Protein AF-A0A0M3DBQ2-F1 (afdb_monomer_lite)

Radius of gyration: 12.15 Å; chains: 1; bounding box: 31×29×26 Å

Foldseek 3Di:
DDKDKDQFLQVDDAQKWFQDKQPHGDPQIWGFHAGFDAPDVPHPFTWTWTDPSDPPPDTDTDGRVHGHRITTIIDDPDD

Secondary structure (DSSP, 8-state):
-EEEEESSGGG--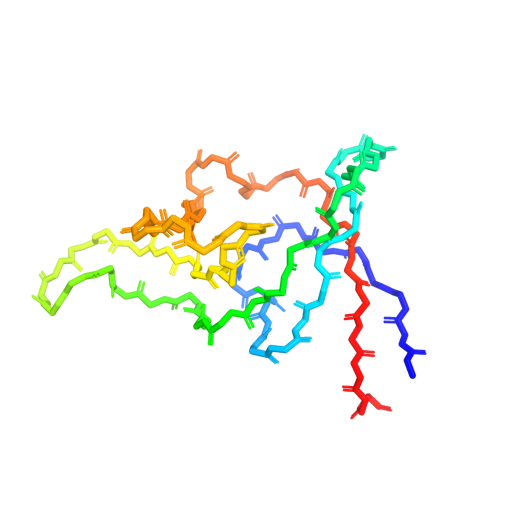TT-EEEEETTEEEEEEEEEEEEEEESSTT-S-EEEEE--SSS-S--EEE-HHHHTTS-EEEEES--

pLDDT: mean 92.22, std 7.87, range [60.12, 98.25]

Sequence (79 aa):
MKELIVTKLADLREGDVLTALDGKFYAKPLTVLDELAPITTGSPVRGVRFEPPTSSGIEWVFYPAQMDG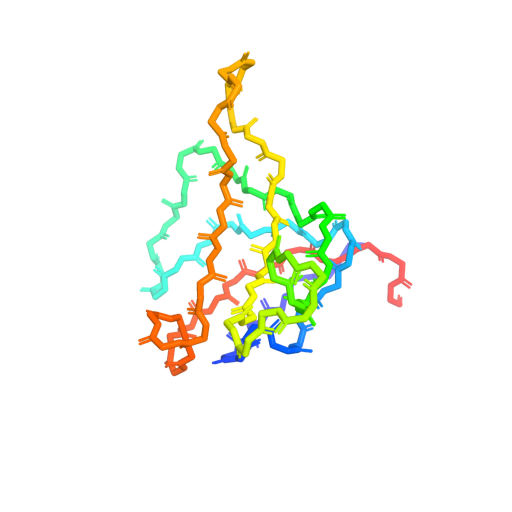HRMTINRYGL

Structure (mmCIF, N/CA/C/O backbone):
data_AF-A0A0M3DBQ2-F1
#
_entry.id   AF-A0A0M3DBQ2-F1
#
loop_
_atom_site.group_PDB
_atom_site.id
_atom_site.type_symbol
_atom_site.label_atom_id
_atom_site.label_alt_id
_atom_site.label_comp_id
_atom_site.label_asym_id
_atom_site.label_entity_id
_atom_site.label_seq_id
_atom_site.pdbx_PDB_ins_code
_atom_site.Cartn_x
_atom_site.Cartn_y
_atom_site.Cartn_z
_atom_site.occupancy
_atom_site.B_iso_or_equiv
_atom_site.auth_seq_id
_atom_site.auth_comp_id
_atom_site.auth_asym_id
_atom_site.auth_atom_id
_atom_site.pdbx_PDB_model_num
ATOM 1 N N . MET A 1 1 ? 16.086 -4.946 8.824 1.00 83.06 1 MET A N 1
ATOM 2 C CA . MET A 1 1 ? 15.127 -5.139 7.717 1.00 83.06 1 MET A CA 1
ATOM 3 C C . MET A 1 1 ? 14.502 -6.507 7.905 1.00 83.06 1 MET A C 1
ATOM 5 O O . MET A 1 1 ? 15.250 -7.458 8.100 1.00 83.06 1 MET A O 1
ATOM 9 N N . LYS A 1 2 ? 13.172 -6.599 7.907 1.00 93.31 2 LYS A N 1
ATOM 10 C CA . LYS A 1 2 ? 12.439 -7.863 8.012 1.00 93.31 2 LYS A CA 1
ATOM 11 C C . LYS A 1 2 ? 11.375 -7.923 6.922 1.00 93.31 2 LYS A C 1
ATOM 13 O O . LYS A 1 2 ? 10.606 -6.974 6.783 1.00 93.31 2 LYS A O 1
ATOM 18 N N . GLU A 1 3 ? 11.339 -9.033 6.196 1.00 96.19 3 GLU A N 1
ATOM 19 C CA . GLU A 1 3 ? 10.259 -9.332 5.259 1.00 96.19 3 GLU A CA 1
ATOM 20 C C . GLU A 1 3 ? 9.036 -9.838 6.033 1.00 96.19 3 GLU A C 1
ATOM 22 O O . GLU A 1 3 ? 9.152 -10.672 6.939 1.00 96.19 3 GLU A O 1
ATOM 27 N N . LEU A 1 4 ? 7.863 -9.309 5.700 1.00 97.19 4 LEU A N 1
ATOM 28 C CA . LEU A 1 4 ? 6.585 -9.681 6.290 1.00 97.19 4 LEU A CA 1
ATOM 29 C C . LEU A 1 4 ? 5.547 -9.876 5.194 1.00 97.19 4 LEU A C 1
ATOM 31 O O . LEU A 1 4 ? 5.584 -9.218 4.159 1.00 97.19 4 LEU A O 1
ATOM 35 N N . ILE A 1 5 ? 4.577 -10.743 5.468 1.00 97.50 5 ILE A N 1
ATOM 36 C CA . ILE A 1 5 ? 3.372 -10.860 4.655 1.00 97.50 5 ILE A CA 1
ATOM 37 C C . ILE A 1 5 ? 2.211 -10.356 5.498 1.00 97.50 5 ILE A C 1
ATOM 39 O O . ILE A 1 5 ? 1.915 -10.927 6.549 1.00 97.50 5 ILE A O 1
ATOM 43 N N . VAL A 1 6 ? 1.566 -9.293 5.031 1.00 97.50 6 VAL A N 1
ATOM 44 C CA . VAL A 1 6 ? 0.355 -8.733 5.636 1.00 97.50 6 VAL A CA 1
ATOM 45 C C . VAL A 1 6 ? -0.833 -8.936 4.699 1.00 97.50 6 VAL A C 1
ATOM 47 O O . VAL A 1 6 ? -0.662 -9.158 3.501 1.00 97.50 6 VAL A O 1
ATOM 50 N N . THR A 1 7 ? -2.045 -8.917 5.255 1.00 97.94 7 THR A N 1
ATOM 51 C CA . THR A 1 7 ? -3.289 -9.141 4.485 1.00 97.94 7 THR A CA 1
ATOM 52 C C . THR A 1 7 ? -4.314 -8.030 4.648 1.00 97.94 7 THR A C 1
ATOM 54 O O . THR A 1 7 ? -5.366 -8.069 4.013 1.00 97.94 7 THR A O 1
ATOM 57 N N . LYS A 1 8 ? -4.018 -7.033 5.485 1.00 97.94 8 LYS A N 1
ATOM 58 C CA . LYS A 1 8 ? -4.845 -5.846 5.675 1.00 97.94 8 LYS A CA 1
ATOM 59 C C . LYS A 1 8 ? -3.992 -4.607 5.503 1.00 97.94 8 LYS A C 1
ATOM 61 O O . LYS A 1 8 ? -2.883 -4.546 6.033 1.00 97.94 8 LYS A O 1
ATOM 66 N N . LEU A 1 9 ? -4.529 -3.590 4.837 1.00 97.12 9 LEU A N 1
ATOM 67 C CA . LEU A 1 9 ? -3.851 -2.296 4.731 1.00 97.12 9 LEU A CA 1
ATOM 68 C C . LEU A 1 9 ? -3.634 -1.632 6.095 1.00 97.12 9 LEU A C 1
ATOM 70 O O . LEU A 1 9 ? -2.689 -0.871 6.256 1.00 97.12 9 LEU A O 1
ATOM 74 N N . ALA A 1 10 ? -4.467 -1.952 7.089 1.00 97.38 10 ALA A N 1
ATOM 75 C CA . ALA A 1 1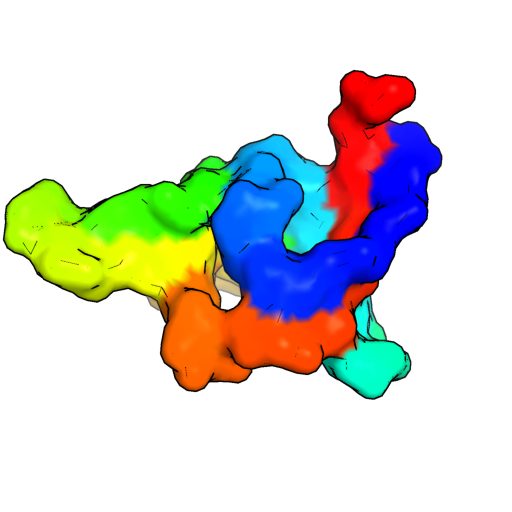0 ? -4.317 -1.460 8.459 1.00 97.38 10 ALA A CA 1
ATOM 76 C C . ALA A 1 10 ? -3.032 -1.944 9.162 1.00 97.38 10 ALA A C 1
ATOM 78 O O . ALA A 1 10 ? -2.662 -1.380 10.187 1.00 97.38 10 ALA A O 1
ATOM 79 N N . ASP A 1 11 ? -2.370 -2.979 8.636 1.00 97.25 11 ASP A N 1
ATOM 80 C CA . ASP A 1 11 ? -1.115 -3.495 9.191 1.00 97.25 11 ASP A CA 1
ATOM 81 C C . ASP A 1 11 ? 0.123 -2.789 8.609 1.00 97.25 11 ASP A C 1
ATOM 83 O O . ASP A 1 11 ? 1.234 -2.989 9.119 1.00 97.25 11 ASP A O 1
ATOM 87 N N . LEU A 1 12 ? -0.055 -1.995 7.544 1.00 96.88 12 LEU A N 1
ATOM 88 C CA . LEU A 1 12 ? 0.999 -1.191 6.932 1.00 96.88 12 LEU A CA 1
ATOM 89 C C . LEU A 1 12 ? 1.322 0.025 7.792 1.00 96.88 12 LEU A C 1
ATOM 91 O O . LEU A 1 12 ? 0.436 0.644 8.379 1.00 96.88 12 LEU A O 1
ATOM 95 N N . ARG A 1 13 ? 2.609 0.357 7.830 1.00 96.44 13 ARG A N 1
ATOM 96 C CA . ARG A 1 13 ? 3.172 1.491 8.555 1.00 96.44 13 ARG A CA 1
ATOM 97 C C . ARG A 1 13 ? 3.940 2.390 7.608 1.00 96.44 13 ARG A C 1
ATOM 99 O O . ARG A 1 13 ? 4.435 1.922 6.582 1.00 96.44 13 ARG A O 1
ATOM 106 N N . GLU A 1 14 ? 4.072 3.654 7.982 1.00 96.00 14 GLU A N 1
ATOM 107 C CA . GLU A 1 14 ? 4.930 4.594 7.266 1.00 96.00 14 GLU A CA 1
ATOM 108 C C . GLU A 1 14 ? 6.351 4.021 7.107 1.00 96.00 14 GLU A C 1
ATOM 110 O O . GLU A 1 14 ? 6.922 3.441 8.037 1.00 96.00 14 GLU A O 1
ATOM 115 N N . GLY A 1 15 ? 6.905 4.130 5.898 1.00 95.88 15 GLY A N 1
ATOM 116 C CA . GLY A 1 15 ? 8.225 3.604 5.546 1.00 95.88 15 GLY A CA 1
ATOM 117 C C . GLY A 1 15 ? 8.278 2.109 5.210 1.00 95.88 15 GLY A C 1
ATOM 118 O O . GLY A 1 15 ? 9.339 1.621 4.809 1.00 95.88 15 GLY A O 1
ATOM 119 N N . ASP A 1 16 ? 7.175 1.362 5.329 1.00 97.19 16 ASP A N 1
ATOM 120 C CA . ASP A 1 16 ? 7.120 0.001 4.792 1.00 97.19 16 ASP A CA 1
ATOM 121 C C . ASP A 1 16 ? 7.278 0.007 3.275 1.00 97.19 16 ASP A C 1
ATOM 123 O O . ASP A 1 16 ? 6.696 0.832 2.575 1.00 97.19 16 ASP A O 1
ATOM 127 N N . VAL A 1 17 ? 8.017 -0.966 2.747 1.00 96.81 17 VAL A N 1
ATOM 128 C CA . VAL A 1 17 ? 8.242 -1.093 1.305 1.00 96.81 17 VAL A CA 1
ATOM 129 C C . VAL A 1 17 ? 7.498 -2.311 0.775 1.00 96.81 17 VAL A C 1
ATOM 131 O O . VAL A 1 17 ? 7.915 -3.440 1.021 1.00 96.81 17 VAL A O 1
ATOM 134 N N . LEU A 1 18 ? 6.420 -2.095 0.024 1.00 96.56 18 LEU A N 1
ATOM 135 C CA . LEU A 1 18 ? 5.652 -3.134 -0.659 1.00 96.56 18 LEU A CA 1
ATOM 136 C C . LEU A 1 18 ? 6.412 -3.644 -1.888 1.00 96.56 18 LEU A C 1
ATOM 138 O O . LEU A 1 18 ? 6.628 -2.911 -2.854 1.00 96.56 18 LEU A O 1
ATOM 142 N N . THR A 1 19 ? 6.797 -4.919 -1.862 1.00 96.88 19 THR A N 1
ATOM 143 C CA . THR A 1 19 ? 7.625 -5.554 -2.898 1.00 96.88 19 THR A CA 1
ATOM 144 C C . THR A 1 19 ? 6.853 -6.529 -3.776 1.00 96.88 19 THR A C 1
ATOM 146 O O . THR A 1 19 ? 7.207 -6.688 -4.945 1.00 96.88 19 THR A O 1
ATOM 149 N N . ALA A 1 20 ? 5.784 -7.150 -3.268 1.00 96.94 20 ALA A N 1
ATOM 150 C CA . ALA A 1 20 ? 4.942 -8.054 -4.049 1.00 96.94 20 ALA A CA 1
ATOM 151 C C . ALA A 1 20 ? 3.475 -8.040 -3.605 1.00 96.94 20 ALA A C 1
ATOM 153 O O . ALA A 1 20 ? 3.164 -7.796 -2.439 1.00 96.94 20 ALA A O 1
ATOM 154 N N . LEU A 1 21 ? 2.587 -8.365 -4.545 1.00 97.00 21 LEU A N 1
ATOM 155 C CA . LEU A 1 21 ? 1.166 -8.613 -4.314 1.00 97.00 21 LEU A CA 1
ATOM 156 C C . LEU A 1 21 ? 0.809 -10.003 -4.844 1.00 97.00 21 LEU A C 1
ATOM 158 O O . LEU A 1 21 ? 1.075 -10.302 -6.006 1.00 97.00 21 LEU A O 1
ATOM 162 N N . ASP A 1 22 ? 0.258 -10.864 -3.990 1.00 97.00 22 ASP A N 1
ATOM 163 C CA . ASP A 1 22 ? -0.082 -12.262 -4.299 1.00 97.00 22 ASP A CA 1
ATOM 164 C C . ASP A 1 22 ? 1.059 -13.043 -4.970 1.00 97.00 22 ASP A C 1
ATOM 166 O O . ASP A 1 22 ? 0.866 -13.832 -5.892 1.00 97.00 22 ASP A O 1
ATOM 170 N N . GLY A 1 23 ? 2.288 -12.801 -4.509 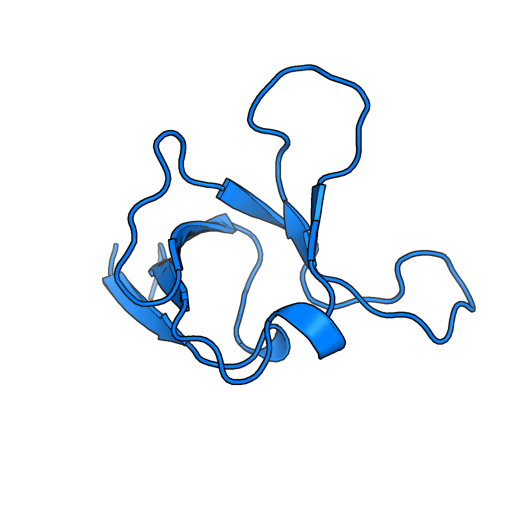1.00 94.44 23 GLY A N 1
ATOM 171 C CA . GLY A 1 23 ? 3.495 -13.434 -5.047 1.00 94.44 23 GLY A CA 1
ATOM 172 C C . GLY A 1 23 ? 4.005 -12.830 -6.360 1.00 94.44 23 GLY A C 1
ATOM 173 O O . GLY A 1 23 ? 5.066 -13.232 -6.834 1.00 94.44 23 GLY A O 1
ATOM 174 N N . LYS A 1 24 ? 3.314 -11.838 -6.936 1.00 96.62 24 LYS A N 1
ATOM 175 C CA . LYS A 1 24 ? 3.801 -11.081 -8.091 1.00 96.62 24 LYS A CA 1
ATOM 176 C C . LYS A 1 24 ? 4.600 -9.866 -7.630 1.00 96.62 24 LYS A C 1
ATOM 178 O O . LYS A 1 24 ? 4.051 -8.944 -7.029 1.00 96.62 24 LYS A O 1
ATOM 183 N N . PHE A 1 25 ? 5.892 -9.857 -7.945 1.00 95.62 25 PHE A N 1
ATOM 184 C CA . PHE A 1 25 ? 6.783 -8.751 -7.606 1.00 95.62 25 PHE A CA 1
ATOM 185 C C . PHE A 1 25 ? 6.473 -7.490 -8.411 1.00 95.62 25 PHE A C 1
ATOM 187 O O . PHE A 1 25 ? 6.231 -7.540 -9.622 1.00 95.62 25 PHE A O 1
ATOM 194 N N . TYR A 1 26 ? 6.535 -6.349 -7.734 1.00 90.75 26 TYR A N 1
ATOM 195 C CA . TYR A 1 26 ? 6.519 -5.049 -8.382 1.00 90.75 26 TYR A CA 1
ATOM 196 C C . TYR A 1 26 ? 7.880 -4.773 -9.028 1.00 90.75 26 TYR A C 1
ATOM 198 O O . TYR A 1 26 ? 8.924 -4.967 -8.411 1.00 90.75 26 TYR A O 1
ATOM 206 N N . ALA A 1 27 ? 7.873 -4.261 -10.264 1.00 90.50 27 ALA A N 1
ATOM 207 C CA . ALA A 1 27 ? 9.101 -3.830 -10.942 1.00 90.50 27 ALA A CA 1
ATOM 208 C C . ALA A 1 27 ? 9.782 -2.656 -10.216 1.00 90.50 27 ALA A C 1
ATOM 210 O O . ALA A 1 27 ? 11.003 -2.525 -10.235 1.00 90.50 27 ALA A O 1
ATOM 211 N N . LYS A 1 28 ? 8.976 -1.809 -9.571 1.00 90.81 28 LYS A N 1
ATOM 212 C CA . LYS A 1 28 ? 9.409 -0.765 -8.647 1.00 90.81 28 LYS A CA 1
ATOM 213 C C . LYS A 1 28 ? 8.618 -0.936 -7.349 1.00 90.81 28 LYS A C 1
ATOM 215 O O . LYS A 1 28 ? 7.398 -0.778 -7.404 1.00 90.81 28 LYS A O 1
ATOM 220 N N . PRO A 1 29 ? 9.266 -1.291 -6.229 1.00 93.56 29 PRO A N 1
ATOM 221 C CA . PRO A 1 29 ? 8.601 -1.346 -4.934 1.00 93.56 29 PRO A CA 1
ATOM 222 C C . PRO A 1 29 ? 7.975 -0.001 -4.559 1.00 93.56 29 PRO A C 1
ATOM 224 O O . PRO A 1 29 ? 8.461 1.048 -4.985 1.00 93.56 29 PRO A O 1
ATOM 227 N N . LEU A 1 30 ? 6.908 -0.043 -3.765 1.00 94.44 30 LEU A N 1
ATOM 228 C CA . LEU A 1 30 ? 6.187 1.147 -3.311 1.00 94.44 30 LEU A CA 1
ATOM 229 C C . LEU A 1 30 ? 6.451 1.370 -1.823 1.00 94.44 30 LEU A C 1
ATOM 231 O O . LEU A 1 30 ? 6.199 0.472 -1.021 1.00 94.44 30 LEU A O 1
ATOM 235 N N . THR A 1 31 ? 6.931 2.552 -1.451 1.00 95.62 31 THR A N 1
ATOM 236 C CA . THR A 1 31 ? 7.103 2.939 -0.043 1.00 95.62 31 THR A CA 1
ATOM 237 C C . THR A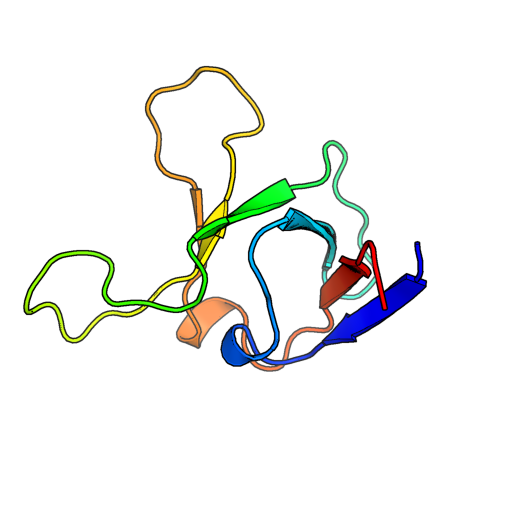 1 31 ? 5.802 3.527 0.480 1.00 95.62 31 THR A C 1
ATOM 239 O O . THR A 1 31 ? 5.215 4.382 -0.178 1.00 95.62 31 THR A O 1
ATOM 242 N N . VAL A 1 32 ? 5.343 3.100 1.651 1.00 96.38 32 VAL A N 1
ATOM 243 C CA . VAL A 1 32 ? 4.203 3.715 2.336 1.00 96.38 32 VAL A CA 1
ATOM 244 C C . VAL A 1 32 ? 4.612 5.103 2.824 1.00 96.38 32 VAL A C 1
ATOM 246 O O . VAL A 1 32 ? 5.559 5.229 3.598 1.00 96.38 32 VAL A O 1
ATOM 249 N N . LEU A 1 33 ? 3.886 6.122 2.370 1.00 95.25 33 LEU A N 1
ATOM 250 C CA . LEU A 1 33 ? 4.066 7.518 2.763 1.00 95.25 33 LEU A CA 1
ATOM 251 C C . LEU A 1 33 ? 3.147 7.897 3.927 1.00 95.25 33 LEU A C 1
ATOM 253 O O . LEU A 1 33 ? 3.613 8.471 4.895 1.00 95.25 33 LEU A O 1
ATOM 257 N N . ASP A 1 34 ? 1.861 7.543 3.842 1.00 94.81 34 ASP A N 1
ATOM 258 C CA . ASP A 1 34 ? 0.900 7.743 4.931 1.00 94.81 34 ASP A CA 1
ATOM 259 C C . ASP A 1 34 ? 0.168 6.426 5.210 1.00 94.81 34 ASP A C 1
ATOM 261 O O . ASP A 1 34 ? -0.305 5.751 4.286 1.00 94.81 34 ASP A O 1
ATOM 265 N N . GLU A 1 35 ? 0.037 6.084 6.492 1.00 95.94 35 GLU A N 1
ATOM 266 C CA . GLU A 1 35 ? -0.734 4.930 6.966 1.00 95.94 35 GLU A CA 1
ATOM 267 C C . GLU A 1 35 ? -2.234 5.058 6.647 1.00 95.94 35 GLU A C 1
ATOM 269 O O . GLU A 1 35 ? -2.719 6.074 6.147 1.00 95.94 35 GLU A O 1
ATOM 274 N N . LEU A 1 36 ? -3.009 4.013 6.957 1.00 96.62 36 LEU A N 1
ATOM 275 C CA . LEU A 1 36 ? -4.433 3.962 6.634 1.00 96.62 36 LEU A CA 1
ATOM 276 C C . LEU A 1 36 ? -5.225 5.085 7.332 1.00 96.62 36 LEU A C 1
ATOM 278 O O . LEU A 1 36 ? -5.647 4.957 8.486 1.00 96.62 36 LEU A O 1
ATOM 282 N N . ALA A 1 37 ? -5.557 6.133 6.587 1.00 94.31 37 ALA A N 1
ATOM 283 C CA . ALA A 1 37 ? -6.264 7.318 7.068 1.00 94.31 37 ALA A CA 1
ATOM 284 C C . ALA A 1 37 ? -7.345 7.765 6.066 1.00 94.31 37 ALA A C 1
ATOM 286 O O . ALA A 1 37 ? -7.377 7.273 4.934 1.00 94.31 37 ALA A O 1
ATOM 287 N N . PRO A 1 38 ? -8.284 8.649 6.456 1.00 94.56 38 PRO A N 1
ATOM 288 C CA . PRO A 1 38 ? -9.177 9.300 5.501 1.00 94.56 38 PRO A CA 1
ATOM 289 C C . PRO A 1 38 ? -8.383 9.984 4.383 1.00 94.56 38 PRO A C 1
ATOM 291 O O . PRO A 1 38 ? -7.464 10.750 4.664 1.00 94.56 38 PRO A O 1
ATOM 294 N N . ILE A 1 39 ? -8.750 9.742 3.121 1.00 89.19 39 ILE A N 1
ATOM 295 C CA . ILE A 1 39 ? -8.030 10.327 1.970 1.00 89.19 39 ILE A CA 1
ATOM 296 C C . ILE A 1 39 ? -8.163 11.854 1.902 1.00 89.19 39 ILE A C 1
ATOM 298 O O . ILE A 1 39 ? -7.315 12.539 1.339 1.00 89.19 39 ILE A O 1
ATOM 302 N N . THR A 1 40 ? -9.229 12.381 2.499 1.00 87.19 40 THR A N 1
ATOM 303 C CA . THR A 1 40 ? -9.499 13.803 2.704 1.00 87.19 40 THR A CA 1
ATOM 304 C C . THR A 1 40 ? -10.216 13.979 4.039 1.00 87.19 40 THR A C 1
ATOM 306 O O . THR A 1 40 ? -10.945 13.091 4.493 1.00 87.19 40 THR A O 1
ATOM 309 N N . THR A 1 41 ? -10.013 15.124 4.694 1.00 84.88 41 THR A N 1
ATOM 310 C CA . THR A 1 41 ? -10.648 15.438 5.981 1.00 84.88 41 THR A CA 1
ATOM 311 C C . THR A 1 41 ? -12.170 15.318 5.881 1.00 84.88 41 THR A C 1
ATOM 313 O O . THR A 1 41 ? -12.794 15.955 5.037 1.00 84.88 41 THR A O 1
ATOM 316 N N . GLY A 1 42 ? -12.767 14.497 6.749 1.00 85.75 42 GLY A N 1
ATOM 317 C CA . GLY A 1 42 ? -14.212 14.240 6.769 1.00 85.75 42 GLY A CA 1
ATOM 318 C C . GLY A 1 42 ? -14.701 13.186 5.767 1.00 85.75 42 GLY A C 1
ATOM 319 O O . GLY A 1 42 ? -15.885 12.858 5.778 1.00 85.75 42 GLY A O 1
ATOM 320 N N . SER A 1 43 ? -13.821 12.620 4.934 1.00 85.94 43 SER A N 1
ATOM 321 C CA . SER A 1 43 ? -14.192 11.536 4.025 1.00 85.94 43 SER A CA 1
ATOM 322 C C . SER A 1 43 ? -14.385 10.217 4.781 1.00 85.94 43 SER A C 1
ATOM 324 O O . SER A 1 43 ? -13.531 9.844 5.590 1.00 85.94 43 SER A O 1
ATOM 326 N N . PRO A 1 44 ? -15.456 9.453 4.496 1.00 89.38 44 PRO A N 1
ATOM 327 C CA . PRO A 1 44 ? -15.591 8.088 4.998 1.00 89.38 44 PRO A CA 1
ATOM 328 C C . PRO A 1 44 ? -14.625 7.119 4.296 1.00 89.38 44 PRO A C 1
ATOM 330 O O . PRO A 1 44 ? -14.430 5.995 4.758 1.00 89.38 44 PRO A O 1
ATOM 333 N N . VAL A 1 45 ? -14.027 7.532 3.173 1.00 91.94 45 VAL A N 1
ATOM 334 C CA . VAL A 1 45 ? -13.108 6.710 2.388 1.00 91.94 45 VAL A CA 1
ATOM 335 C C . VAL A 1 45 ? -11.712 6.797 2.989 1.00 91.94 45 VAL A C 1
ATOM 337 O O . VAL A 1 45 ? -11.130 7.878 3.096 1.00 91.94 45 VAL A O 1
ATOM 340 N N . ARG A 1 46 ? -11.162 5.637 3.350 1.00 94.69 46 ARG A N 1
ATOM 341 C CA . ARG A 1 46 ? -9.808 5.498 3.890 1.00 94.69 46 ARG A CA 1
ATOM 342 C C . ARG A 1 46 ? -8.897 4.803 2.891 1.00 94.69 46 ARG A C 1
ATOM 344 O O . ARG A 1 46 ? -9.339 3.881 2.207 1.00 94.69 46 ARG A O 1
ATOM 351 N N . GLY A 1 47 ? -7.637 5.213 2.850 1.00 96.75 47 GLY A N 1
ATOM 352 C CA . GLY A 1 47 ? -6.613 4.606 2.008 1.00 96.75 47 GLY A CA 1
ATOM 353 C C . GLY A 1 47 ? -5.223 4.739 2.618 1.00 96.75 47 GLY A C 1
ATOM 354 O O . GLY A 1 47 ? -5.017 5.541 3.526 1.00 96.75 47 GLY A O 1
ATOM 355 N N . VAL A 1 48 ? -4.298 3.917 2.135 1.00 97.12 48 VAL A N 1
ATOM 356 C CA . VAL A 1 48 ? -2.859 4.022 2.416 1.00 97.12 48 VAL A CA 1
ATOM 357 C C . VAL A 1 48 ? -2.221 4.734 1.236 1.00 97.12 48 VAL A C 1
ATOM 359 O O . VAL A 1 48 ? -2.470 4.346 0.090 1.00 97.12 48 VAL A O 1
ATOM 362 N N . ARG A 1 49 ? -1.423 5.768 1.501 1.00 95.75 49 ARG A N 1
ATOM 363 C CA . ARG A 1 49 ? -0.706 6.500 0.453 1.00 95.75 49 ARG A CA 1
ATOM 364 C C . ARG A 1 49 ? 0.697 5.959 0.304 1.00 95.75 49 ARG A C 1
ATOM 366 O O . ARG A 1 49 ? 1.352 5.620 1.286 1.00 95.75 49 ARG A O 1
ATOM 373 N N . PHE A 1 50 ? 1.163 5.939 -0.931 1.00 95.06 50 PHE A N 1
ATOM 374 C CA . PHE A 1 50 ? 2.496 5.503 -1.291 1.00 95.06 50 PHE A CA 1
ATOM 375 C C . PHE A 1 50 ? 3.261 6.633 -1.962 1.00 95.06 50 PHE A C 1
ATOM 377 O O . PHE A 1 50 ? 2.682 7.474 -2.655 1.00 95.06 50 PHE A O 1
ATOM 384 N N . GLU A 1 51 ? 4.578 6.609 -1.794 1.00 92.94 51 GLU A N 1
ATOM 385 C CA . GLU A 1 51 ? 5.474 7.401 -2.618 1.00 92.94 51 GLU A CA 1
ATOM 386 C C . GLU A 1 51 ? 5.267 7.014 -4.089 1.00 92.94 51 GLU A C 1
ATOM 388 O O . GLU A 1 51 ? 5.323 5.827 -4.441 1.00 92.94 51 GLU A O 1
ATOM 393 N N . PRO A 1 52 ? 5.014 7.987 -4.976 1.00 85.44 52 PRO A N 1
ATOM 394 C CA . PRO A 1 52 ? 4.796 7.678 -6.371 1.00 85.44 52 PRO A CA 1
ATOM 395 C C . PRO A 1 52 ? 6.115 7.173 -6.993 1.00 85.44 52 PRO A C 1
ATOM 397 O O . PRO A 1 52 ? 7.163 7.802 -6.841 1.00 85.44 52 PRO A O 1
ATOM 400 N N . PRO A 1 53 ? 6.096 6.069 -7.765 1.00 75.31 53 PRO A N 1
ATOM 401 C CA . PRO A 1 53 ? 7.297 5.485 -8.383 1.00 75.31 53 PRO A CA 1
ATOM 402 C C . PRO A 1 53 ? 7.898 6.349 -9.516 1.00 75.31 53 PRO A C 1
ATOM 404 O O . PRO A 1 53 ? 8.898 5.975 -10.150 1.00 75.31 53 PRO A O 1
ATOM 407 N N . THR A 1 54 ? 7.256 7.482 -9.804 1.00 75.69 54 THR A N 1
ATOM 408 C CA . THR A 1 54 ? 7.650 8.542 -10.732 1.00 75.69 54 THR A CA 1
ATOM 409 C C . THR A 1 54 ? 7.318 9.890 -10.101 1.00 75.69 54 THR A C 1
ATOM 411 O O . THR A 1 54 ? 6.355 9.988 -9.352 1.00 75.69 54 THR A O 1
ATOM 414 N N . SER A 1 55 ? 8.015 10.963 -10.476 1.00 71.50 55 SER A N 1
ATOM 415 C CA . SER A 1 55 ? 7.706 12.345 -10.058 1.00 71.50 55 SER A CA 1
ATOM 416 C C . SER A 1 55 ? 6.396 12.908 -10.648 1.00 71.50 55 SER A C 1
ATOM 418 O O . SER A 1 55 ? 6.204 14.119 -10.731 1.00 71.50 55 SER A O 1
ATOM 420 N N . SER A 1 56 ? 5.481 12.038 -11.078 1.00 69.44 56 SER A N 1
ATOM 421 C CA . SER A 1 56 ? 4.120 12.406 -11.453 1.00 69.44 56 SER A CA 1
ATOM 422 C C . SER A 1 56 ? 3.378 12.905 -10.216 1.00 69.44 56 SER A C 1
ATOM 424 O O . SER A 1 56 ? 3.369 12.207 -9.207 1.00 69.44 56 SER A O 1
ATOM 426 N N . GLY A 1 57 ? 2.670 14.032 -10.307 1.00 71.31 57 GLY A N 1
ATOM 427 C CA . GLY A 1 57 ? 1.774 14.519 -9.243 1.00 71.31 57 GLY A CA 1
ATOM 428 C C . GLY A 1 57 ? 0.514 13.665 -9.028 1.00 71.31 57 GLY A C 1
ATOM 429 O O . GLY A 1 57 ? -0.490 14.173 -8.545 1.00 71.31 57 GLY A O 1
A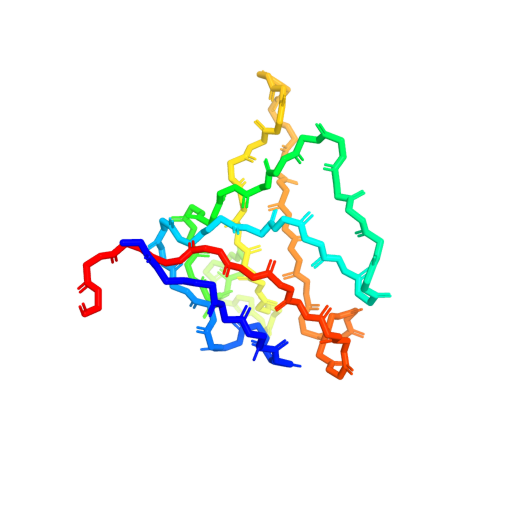TOM 430 N N . ILE A 1 58 ? 0.534 12.399 -9.451 1.00 79.62 58 ILE A N 1
ATOM 431 C CA . ILE A 1 58 ? -0.550 11.440 -9.251 1.00 79.62 58 ILE A CA 1
ATOM 432 C C . ILE A 1 58 ? -0.345 10.814 -7.878 1.00 79.62 58 ILE A C 1
ATOM 434 O O . ILE A 1 58 ? 0.691 10.195 -7.632 1.00 79.62 58 ILE A O 1
ATOM 438 N N . GLU A 1 59 ? -1.337 10.954 -7.006 1.00 82.62 59 GLU A N 1
ATOM 439 C CA . GLU A 1 59 ? -1.347 10.257 -5.725 1.00 82.62 59 GLU A CA 1
ATOM 440 C C . GLU A 1 59 ? -1.508 8.750 -5.946 1.00 82.62 59 GLU A C 1
ATOM 442 O O . GLU A 1 59 ? -2.414 8.297 -6.651 1.00 82.62 59 GLU A O 1
ATOM 447 N N . TRP A 1 60 ? -0.634 7.964 -5.321 1.00 91.44 60 TRP A N 1
ATOM 448 C CA . TRP A 1 60 ? -0.744 6.511 -5.298 1.00 91.44 60 TRP A CA 1
ATOM 449 C C . TRP A 1 60 ? -1.414 6.095 -4.000 1.00 91.44 60 TRP A C 1
ATOM 451 O O . TRP A 1 60 ? -0.798 6.121 -2.938 1.00 91.44 60 TRP A O 1
ATOM 461 N N . VAL A 1 61 ? -2.696 5.744 -4.085 1.00 94.50 61 VAL A N 1
ATOM 462 C CA . VAL A 1 61 ? -3.511 5.381 -2.922 1.00 94.50 61 VAL A CA 1
ATOM 463 C C . VAL A 1 61 ? -4.096 4.000 -3.126 1.00 94.50 61 VAL A C 1
ATOM 465 O O . VAL A 1 61 ? -4.758 3.753 -4.135 1.00 94.50 61 VAL A O 1
ATOM 468 N N . PHE A 1 62 ? -3.894 3.116 -2.155 1.00 95.69 62 PHE A N 1
ATOM 469 C CA . PHE A 1 62 ? -4.595 1.841 -2.112 1.00 95.69 62 PHE A CA 1
ATOM 470 C C . PHE A 1 62 ? -5.723 1.861 -1.091 1.00 95.69 62 PHE A C 1
ATOM 472 O O . PHE A 1 62 ? -5.583 2.389 0.014 1.00 95.69 62 PHE A O 1
ATOM 479 N N . TYR A 1 63 ? -6.841 1.244 -1.467 1.00 96.56 63 TYR A N 1
ATOM 480 C CA . TYR A 1 63 ? -8.057 1.203 -0.666 1.00 96.56 63 TYR A CA 1
ATOM 481 C C . TYR A 1 63 ? -8.280 -0.195 -0.076 1.00 96.56 63 TYR A C 1
ATOM 483 O O . TYR A 1 63 ? -8.069 -1.184 -0.783 1.00 96.56 63 TYR A O 1
ATOM 491 N N . PRO A 1 64 ? -8.786 -0.314 1.169 1.00 96.62 64 PRO A N 1
ATOM 492 C CA . PRO A 1 64 ? -9.061 -1.614 1.786 1.00 96.62 64 PRO A CA 1
ATOM 493 C C . PRO A 1 64 ? -9.957 -2.505 0.925 1.00 96.62 64 PRO A C 1
ATOM 495 O O . PRO A 1 64 ? -9.674 -3.682 0.754 1.00 96.62 64 PRO A O 1
ATOM 498 N N . ALA A 1 65 ? -10.976 -1.926 0.280 1.00 95.19 65 ALA A N 1
ATOM 499 C CA . ALA A 1 65 ? -11.894 -2.654 -0.599 1.00 95.19 65 ALA A CA 1
ATOM 500 C C . ALA A 1 65 ? -11.223 -3.320 -1.820 1.00 95.19 65 ALA A C 1
ATOM 502 O O . ALA A 1 65 ? -11.836 -4.174 -2.451 1.00 95.19 65 ALA A O 1
ATOM 503 N N . GLN A 1 66 ? -10.001 -2.912 -2.172 1.00 95.00 66 GLN A N 1
ATOM 504 C CA . GLN A 1 66 ? -9.234 -3.457 -3.295 1.00 95.00 66 GLN A CA 1
ATOM 505 C C . GLN A 1 66 ? -8.099 -4.379 -2.849 1.00 95.00 66 GLN A C 1
ATOM 507 O O . GLN A 1 66 ? -7.661 -5.210 -3.634 1.00 95.00 66 GLN A O 1
ATOM 512 N N . MET A 1 67 ? -7.589 -4.194 -1.630 1.00 97.00 67 MET A N 1
ATOM 513 C CA . MET A 1 67 ? -6.342 -4.818 -1.182 1.00 97.00 67 MET A CA 1
ATOM 514 C C . MET A 1 67 ? -6.523 -5.793 -0.027 1.00 97.00 67 MET A C 1
ATOM 516 O O . MET A 1 67 ? -5.747 -6.739 0.087 1.00 97.00 67 MET A O 1
ATOM 520 N N . ASP A 1 68 ? -7.503 -5.577 0.849 1.00 97.31 68 ASP A N 1
ATOM 521 C CA . ASP A 1 68 ? -7.683 -6.452 2.001 1.00 97.31 68 ASP A CA 1
ATOM 522 C C . ASP A 1 68 ? -8.055 -7.865 1.529 1.00 97.31 68 ASP A C 1
ATOM 524 O O . ASP A 1 68 ? -8.913 -8.058 0.670 1.00 97.31 68 ASP A O 1
ATOM 528 N N . GLY A 1 69 ? -7.381 -8.864 2.098 1.00 97.19 69 GLY A N 1
ATOM 529 C CA . GLY A 1 69 ? -7.472 -10.263 1.677 1.00 97.19 69 GLY A CA 1
ATOM 530 C C . GLY A 1 69 ? -6.384 -10.696 0.690 1.00 97.19 69 GLY A C 1
ATOM 531 O O . GLY A 1 69 ? -6.111 -11.894 0.601 1.00 97.19 69 GLY A O 1
ATOM 532 N N . HIS A 1 70 ? -5.703 -9.758 0.026 1.00 97.81 70 HIS A N 1
ATOM 533 C CA . HIS A 1 70 ? -4.532 -10.055 -0.798 1.00 97.81 70 HIS A CA 1
ATOM 534 C C . HIS A 1 70 ? -3.269 -10.202 0.058 1.00 97.81 70 HIS A C 1
ATOM 536 O O . HIS A 1 70 ? -3.114 -9.569 1.104 1.00 97.81 70 HIS A O 1
ATOM 542 N N . ARG A 1 71 ? -2.330 -11.041 -0.386 1.00 98.06 71 ARG A N 1
ATOM 543 C CA . ARG A 1 71 ? -1.040 -11.235 0.289 1.00 98.06 71 ARG A CA 1
ATOM 544 C C . ARG A 1 71 ? -0.078 -10.138 -0.146 1.00 98.06 71 ARG A C 1
ATOM 546 O O . ARG A 1 71 ? 0.424 -10.160 -1.267 1.00 98.06 71 ARG A O 1
ATOM 553 N N . MET A 1 72 ? 0.207 -9.205 0.749 1.00 98.25 72 MET A N 1
ATOM 554 C CA . MET A 1 72 ? 1.136 -8.103 0.517 1.00 98.25 72 MET A CA 1
ATOM 555 C C . MET A 1 72 ? 2.481 -8.425 1.164 1.00 98.25 72 MET A C 1
ATOM 557 O O . MET A 1 72 ? 2.576 -8.489 2.391 1.00 98.25 72 MET A O 1
ATOM 561 N N . THR A 1 73 ? 3.513 -8.639 0.348 1.00 98.25 73 THR A N 1
ATOM 562 C CA . THR A 1 73 ? 4.885 -8.811 0.842 1.00 98.25 73 THR A CA 1
ATOM 563 C C . THR A 1 73 ? 5.525 -7.446 1.027 1.00 98.25 73 THR A C 1
ATOM 565 O O . THR A 1 73 ? 5.626 -6.678 0.068 1.00 98.25 73 THR A O 1
ATOM 568 N N . ILE A 1 74 ? 5.972 -7.152 2.245 1.00 97.69 74 ILE A N 1
ATOM 569 C CA . ILE A 1 74 ? 6.595 -5.880 2.603 1.00 97.69 74 ILE A CA 1
ATOM 570 C C . ILE A 1 74 ? 7.959 -6.083 3.256 1.00 97.69 74 ILE A C 1
ATOM 572 O O . ILE A 1 74 ? 8.188 -7.075 3.947 1.00 97.69 74 ILE A O 1
ATOM 576 N N . ASN A 1 75 ? 8.832 -5.092 3.114 1.00 97.25 75 ASN A N 1
ATOM 577 C CA . ASN A 1 75 ? 10.036 -4.945 3.919 1.00 97.25 75 ASN A CA 1
ATOM 578 C C . ASN A 1 75 ? 9.835 -3.835 4.948 1.00 97.25 75 ASN A C 1
ATOM 580 O O . ASN A 1 75 ? 9.568 -2.693 4.579 1.00 97.25 75 ASN A O 1
ATOM 584 N N . ARG A 1 76 ? 10.028 -4.168 6.227 1.00 96.06 76 ARG A N 1
ATOM 585 C CA . ARG A 1 76 ? 9.974 -3.218 7.345 1.00 96.06 76 ARG A CA 1
ATOM 586 C C . ARG A 1 76 ? 11.356 -3.011 7.956 1.00 96.06 76 ARG A C 1
ATOM 588 O O . ARG A 1 76 ? 12.102 -3.970 8.199 1.00 96.06 76 ARG A O 1
ATOM 595 N N . TYR A 1 77 ? 11.705 -1.761 8.234 1.00 87.62 77 TYR A N 1
ATOM 596 C CA . TYR A 1 77 ? 12.936 -1.390 8.935 1.00 87.62 77 TYR A CA 1
ATOM 597 C C . TYR A 1 77 ? 12.652 -1.142 10.425 1.00 87.62 77 TYR A C 1
ATOM 599 O O . TYR A 1 77 ? 11.573 -0.687 10.779 1.00 87.62 77 TYR A O 1
ATOM 607 N N . GLY A 1 78 ? 13.612 -1.467 11.300 1.00 74.31 78 GLY A N 1
ATOM 608 C CA . GLY A 1 78 ? 13.532 -1.136 12.733 1.00 74.31 78 GLY A CA 1
ATOM 609 C C . GLY A 1 78 ? 12.573 -1.969 13.597 1.00 74.31 78 GLY A C 1
ATOM 610 O O . GLY A 1 78 ? 12.100 -1.456 14.606 1.00 74.31 78 GLY A O 1
ATOM 611 N N . LEU A 1 79 ? 12.276 -3.219 13.216 1.00 60.12 79 LEU A N 1
ATOM 612 C CA . LEU A 1 79 ? 11.585 -4.184 14.089 1.00 60.12 79 LEU A CA 1
ATOM 613 C C . LEU A 1 79 ? 12.494 -4.759 15.175 1.00 60.12 79 LEU A C 1
ATOM 615 O O . LEU A 1 79 ? 13.669 -5.039 14.845 1.00 60.12 79 LEU A O 1
#